Protein AF-A0A8J6ZLX4-F1 (afdb_monomer_lite)

Radius of gyration: 30.29 Å; chains: 1; bounding box: 41×25×104 Å

Sequence (121 aa):
MMNLTQPEEIITYIEQNFNRAQATGLNCLIFLSLREQTSVAYQHSEWGFDDIPEHIVAQCDSLEEDDLIELATEITTGLLDELVTNLREPETAQPVAVQAIEPNLTPSLLSDYSDYSTAID

Foldseek 3Di:
DDPDQALVVLLVCCVVPPDLVLLVVLLVLLVVCVVVVHASVVSCVVVVSVVHDVVSSVSLRNHDNVRSVVSSVSSVVVSVVVVVVVVVPPDPPDPPPPPPPDDPDDDDPDPDDDDDDDDDD

Organism: NCBI:txid1828758

pLDDT: mean 80.47, std 22.3, range [39.72, 98.56]

Structure (mmCIF, N/CA/C/O backbone):
data_AF-A0A8J6ZLX4-F1
#
_entry.id   AF-A0A8J6ZLX4-F1
#
loop_
_atom_site.group_PDB
_atom_site.id
_atom_site.type_symbol
_atom_site.label_atom_id
_atom_site.label_alt_id
_atom_site.label_comp_id
_atom_site.label_asym_id
_atom_site.label_entity_id
_atom_site.label_seq_id
_atom_site.pdbx_PDB_ins_code
_atom_site.Cartn_x
_atom_site.Cartn_y
_atom_site.Cartn_z
_atom_site.occupancy
_atom_site.B_iso_or_equiv
_atom_site.auth_seq_id
_atom_site.auth_comp_id
_atom_site.auth_asym_id
_atom_site.auth_atom_id
_atom_site.pdbx_PDB_model_num
ATOM 1 N N . MET A 1 1 ? 9.755 -12.682 12.377 1.00 39.94 1 MET A N 1
ATOM 2 C CA . MET A 1 1 ? 8.554 -11.873 12.103 1.00 39.94 1 MET A CA 1
ATOM 3 C C . MET A 1 1 ? 8.970 -10.444 12.393 1.00 39.94 1 MET A C 1
ATOM 5 O O . MET A 1 1 ? 9.255 -10.160 13.549 1.00 39.94 1 MET A O 1
ATOM 9 N N . MET A 1 2 ? 9.224 -9.631 11.367 1.00 42.19 2 MET A N 1
ATOM 10 C CA . MET A 1 2 ? 9.555 -8.220 11.591 1.00 42.19 2 MET A CA 1
ATOM 11 C C . MET A 1 2 ? 8.262 -7.500 11.958 1.00 42.19 2 MET A C 1
ATOM 13 O O . MET A 1 2 ? 7.270 -7.623 11.245 1.00 42.19 2 MET A O 1
ATOM 17 N N . ASN A 1 3 ? 8.272 -6.845 13.113 1.00 47.88 3 ASN A N 1
ATOM 18 C CA . ASN A 1 3 ? 7.173 -6.022 13.583 1.00 47.88 3 ASN A CA 1
ATOM 19 C C . ASN A 1 3 ? 7.439 -4.627 13.022 1.00 47.88 3 ASN A C 1
ATOM 21 O O . ASN A 1 3 ? 8.195 -3.879 13.634 1.00 47.88 3 ASN A O 1
ATOM 25 N N . LEU A 1 4 ? 6.949 -4.373 11.808 1.00 52.88 4 LEU A N 1
ATOM 26 C CA . LEU A 1 4 ? 7.179 -3.102 11.137 1.00 52.88 4 LEU A CA 1
ATOM 27 C C . LEU A 1 4 ? 6.061 -2.143 11.551 1.00 52.88 4 LEU A C 1
ATOM 29 O O . LEU A 1 4 ? 4.910 -2.368 11.183 1.00 52.88 4 LEU A O 1
ATOM 33 N N . THR A 1 5 ? 6.376 -1.161 12.392 1.00 61.66 5 THR A N 1
ATOM 34 C CA . THR A 1 5 ? 5.401 -0.203 12.959 1.00 61.66 5 THR A CA 1
ATOM 35 C C . THR A 1 5 ? 5.653 1.225 12.488 1.00 61.66 5 THR A C 1
ATOM 37 O O . THR A 1 5 ? 5.099 2.150 13.072 1.00 61.66 5 THR A O 1
ATOM 40 N N . GLN A 1 6 ? 6.517 1.427 11.489 1.00 76.31 6 GLN A N 1
ATOM 41 C CA . GLN A 1 6 ? 6.823 2.756 10.960 1.00 76.31 6 GLN A CA 1
ATOM 42 C C . GLN A 1 6 ? 6.612 2.823 9.439 1.00 76.31 6 GLN A C 1
ATOM 44 O O . GLN A 1 6 ? 6.970 1.867 8.741 1.00 76.31 6 GLN A O 1
ATOM 49 N N . PRO A 1 7 ? 6.068 3.937 8.906 1.00 81.06 7 PRO A N 1
ATOM 50 C CA . PRO A 1 7 ? 5.845 4.124 7.467 1.00 81.06 7 PRO A CA 1
ATOM 51 C C . PRO A 1 7 ? 7.084 3.837 6.609 1.00 81.06 7 PRO A C 1
ATOM 53 O O . PRO A 1 7 ? 6.988 3.206 5.559 1.00 81.06 7 PRO A O 1
ATOM 56 N N . GLU A 1 8 ? 8.263 4.220 7.098 1.00 86.44 8 GLU A N 1
ATOM 57 C CA . GLU A 1 8 ? 9.570 4.056 6.444 1.00 86.44 8 GLU A CA 1
ATOM 58 C C . GLU A 1 8 ? 9.885 2.595 6.079 1.00 86.44 8 GLU A C 1
ATOM 60 O O . GLU A 1 8 ? 10.457 2.291 5.026 1.00 86.44 8 GLU A O 1
ATOM 65 N N . GLU A 1 9 ? 9.490 1.662 6.943 1.00 86.88 9 GLU A N 1
ATOM 66 C CA . GLU A 1 9 ? 9.718 0.236 6.738 1.00 86.88 9 GLU A CA 1
ATOM 67 C C . GLU A 1 9 ? 8.787 -0.333 5.662 1.00 86.88 9 GLU A C 1
ATOM 69 O O . GLU A 1 9 ? 9.203 -1.170 4.855 1.00 86.88 9 GLU A O 1
ATOM 74 N N . ILE A 1 10 ? 7.543 0.155 5.619 1.00 91.38 10 ILE A N 1
ATOM 75 C CA . ILE A 1 10 ? 6.570 -0.194 4.580 1.00 91.38 10 ILE A CA 1
ATOM 76 C C . ILE A 1 10 ? 7.037 0.366 3.231 1.00 91.38 10 ILE A C 1
ATOM 78 O O . ILE A 1 10 ? 7.034 -0.364 2.241 1.00 91.38 10 ILE A O 1
ATOM 82 N N . ILE A 1 11 ? 7.521 1.612 3.194 1.00 94.12 11 ILE A N 1
ATOM 83 C CA . ILE A 1 11 ? 8.104 2.221 1.989 1.00 94.12 11 ILE A CA 1
ATOM 84 C C . ILE A 1 11 ? 9.282 1.401 1.471 1.00 94.12 11 ILE A C 1
ATOM 86 O O . ILE A 1 11 ? 9.280 1.003 0.307 1.00 94.12 11 ILE A O 1
ATOM 90 N N . THR A 1 12 ? 10.234 1.057 2.341 1.00 93.06 12 THR A N 1
ATOM 91 C CA . THR A 1 12 ? 11.395 0.239 1.958 1.00 93.06 12 THR A CA 1
ATOM 92 C C . THR A 1 12 ? 10.961 -1.091 1.335 1.00 93.06 12 THR A C 1
ATOM 94 O O . THR A 1 12 ? 11.549 -1.556 0.355 1.00 93.06 12 THR A O 1
ATOM 97 N N . TYR A 1 13 ? 9.920 -1.721 1.887 1.00 93.88 13 TYR A N 1
ATOM 98 C CA . TYR A 1 13 ? 9.375 -2.948 1.321 1.00 93.88 13 TYR A CA 1
ATOM 99 C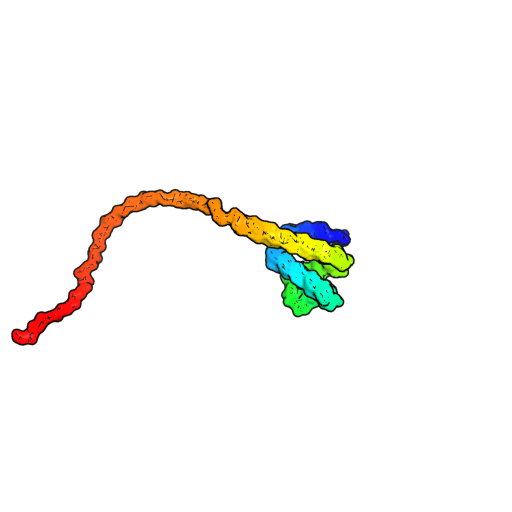 C . TYR A 1 13 ? 8.751 -2.715 -0.061 1.00 93.88 13 TYR A C 1
ATOM 101 O O . TYR A 1 13 ? 9.028 -3.489 -0.983 1.00 93.88 13 TYR A O 1
ATOM 109 N N . ILE A 1 14 ? 7.929 -1.672 -0.213 1.00 94.25 14 ILE A N 1
ATOM 110 C CA . ILE A 1 14 ? 7.275 -1.315 -1.479 1.00 94.25 14 ILE A CA 1
ATOM 111 C C . ILE A 1 14 ? 8.333 -1.087 -2.563 1.00 94.25 14 ILE A C 1
ATOM 113 O O . ILE A 1 14 ? 8.262 -1.723 -3.611 1.00 94.25 14 ILE A O 1
ATOM 117 N N . GLU A 1 15 ? 9.356 -0.275 -2.298 1.00 93.00 15 GLU A N 1
ATOM 118 C CA . GLU A 1 15 ? 10.425 0.028 -3.261 1.00 93.00 15 GLU A CA 1
ATOM 119 C C . GLU A 1 15 ? 11.167 -1.222 -3.758 1.00 93.00 15 GLU A C 1
ATOM 121 O O . GLU A 1 15 ? 11.591 -1.289 -4.911 1.00 93.00 15 GLU A O 1
ATOM 126 N N . GLN A 1 16 ? 11.333 -2.225 -2.894 1.00 94.31 16 GLN A N 1
ATOM 127 C CA . GLN A 1 16 ? 12.081 -3.440 -3.218 1.00 94.31 16 GLN A CA 1
ATOM 128 C C . GLN A 1 16 ? 11.235 -4.522 -3.894 1.00 94.31 16 GLN A C 1
ATOM 130 O O . GLN A 1 16 ? 11.790 -5.371 -4.596 1.00 94.31 16 GLN A O 1
ATOM 135 N N . ASN A 1 17 ? 9.922 -4.544 -3.649 1.00 96.38 17 ASN A N 1
ATOM 136 C CA . ASN A 1 17 ? 9.082 -5.700 -3.975 1.00 96.38 17 ASN A CA 1
ATOM 137 C C . ASN A 1 17 ? 7.897 -5.373 -4.884 1.00 96.38 17 ASN A C 1
ATOM 139 O O . ASN A 1 17 ? 7.355 -6.292 -5.499 1.00 96.38 17 ASN A O 1
ATOM 143 N N . PHE A 1 18 ? 7.467 -4.114 -4.966 1.00 97.44 18 PHE A N 1
ATOM 144 C CA . PHE A 1 18 ? 6.309 -3.735 -5.767 1.00 97.44 18 PHE A CA 1
ATOM 145 C C . PHE A 1 18 ? 6.733 -3.222 -7.137 1.00 97.44 18 PHE A C 1
ATOM 147 O O . PHE A 1 18 ? 7.677 -2.451 -7.290 1.00 97.44 18 PHE A O 1
ATOM 154 N N . ASN A 1 19 ? 5.970 -3.615 -8.152 1.00 96.19 19 ASN A N 1
ATOM 155 C CA . ASN A 1 19 ? 5.976 -2.910 -9.423 1.00 96.19 19 ASN A CA 1
ATOM 156 C C . ASN A 1 19 ? 5.094 -1.645 -9.350 1.00 96.19 19 ASN A C 1
ATOM 158 O O . ASN A 1 19 ? 4.313 -1.448 -8.415 1.00 96.19 19 ASN A O 1
ATOM 162 N N . ARG A 1 20 ? 5.171 -0.805 -10.389 1.00 96.00 20 ARG A N 1
ATOM 163 C CA . ARG A 1 20 ? 4.401 0.445 -10.486 1.00 96.00 20 ARG A CA 1
ATOM 164 C C . ARG A 1 20 ? 2.890 0.253 -10.297 1.00 96.00 20 ARG A C 1
ATOM 166 O O . ARG A 1 20 ? 2.244 1.090 -9.666 1.00 96.00 20 ARG A O 1
ATOM 173 N N . ALA A 1 21 ? 2.316 -0.817 -10.849 1.00 96.81 21 ALA A N 1
ATOM 174 C CA . ALA A 1 21 ? 0.881 -1.082 -10.753 1.00 96.81 21 ALA A CA 1
ATOM 175 C C . ALA A 1 21 ? 0.471 -1.435 -9.316 1.00 96.81 21 ALA A C 1
ATOM 177 O O . ALA A 1 21 ? -0.497 -0.867 -8.820 1.00 96.81 21 ALA A O 1
ATOM 178 N N . GLN A 1 22 ? 1.252 -2.271 -8.627 1.00 98.12 22 GLN A N 1
ATOM 179 C CA . GLN A 1 22 ? 1.020 -2.627 -7.223 1.00 98.12 22 GLN A CA 1
ATOM 180 C C . GLN A 1 22 ? 1.149 -1.409 -6.299 1.00 98.12 22 GLN A C 1
ATOM 182 O O . GLN A 1 22 ? 0.287 -1.188 -5.452 1.00 98.12 22 GLN A O 1
ATOM 187 N N . ALA A 1 23 ? 2.177 -0.573 -6.493 1.00 98.12 23 ALA A N 1
ATOM 188 C CA . ALA A 1 23 ? 2.348 0.663 -5.722 1.00 98.12 23 ALA A CA 1
ATOM 189 C C . ALA A 1 23 ? 1.186 1.645 -5.950 1.00 98.12 23 ALA A C 1
ATOM 191 O O . ALA A 1 23 ? 0.657 2.223 -5.003 1.00 98.12 23 ALA A O 1
ATOM 192 N N . THR A 1 24 ? 0.731 1.779 -7.200 1.00 98.06 24 THR A N 1
ATOM 193 C CA . THR A 1 24 ? -0.457 2.583 -7.532 1.00 98.06 24 THR A CA 1
ATOM 194 C C . THR A 1 24 ? -1.712 2.014 -6.869 1.00 98.06 24 THR A C 1
ATOM 196 O O . THR A 1 24 ? -2.481 2.765 -6.274 1.00 98.06 24 THR A O 1
ATOM 199 N N . GLY A 1 25 ? -1.907 0.695 -6.941 1.00 98.31 25 GLY A N 1
ATOM 200 C CA . GLY A 1 25 ? -3.047 0.005 -6.346 1.00 98.31 25 GLY A CA 1
ATOM 201 C C . GLY A 1 25 ? -3.115 0.194 -4.834 1.00 98.31 25 GLY A C 1
ATOM 202 O O . GLY A 1 25 ? -4.154 0.607 -4.324 1.00 98.31 25 GLY A O 1
ATOM 203 N N . LEU A 1 26 ? -1.998 -0.002 -4.127 1.00 98.38 26 LEU A N 1
ATOM 204 C CA . LEU A 1 26 ? -1.930 0.215 -2.681 1.00 98.38 26 LEU A CA 1
ATOM 205 C C . LEU A 1 26 ? -2.288 1.659 -2.314 1.00 98.38 26 LEU A C 1
ATOM 207 O O . LEU A 1 26 ? -3.074 1.887 -1.399 1.00 98.38 26 LEU A O 1
ATOM 211 N N . ASN A 1 27 ? -1.778 2.629 -3.071 1.00 98.00 27 ASN A N 1
ATOM 212 C CA . ASN A 1 27 ? -2.079 4.039 -2.853 1.00 98.00 27 ASN A CA 1
ATOM 213 C C . ASN A 1 27 ? -3.576 4.351 -3.057 1.00 98.00 27 ASN A C 1
ATOM 215 O O . ASN A 1 27 ? -4.187 5.079 -2.275 1.00 98.00 27 ASN A O 1
ATOM 219 N N . CYS A 1 28 ? -4.212 3.741 -4.064 1.00 98.31 28 CYS A N 1
ATOM 220 C CA . CYS A 1 28 ? -5.660 3.834 -4.251 1.00 98.31 28 CYS A CA 1
ATOM 221 C C . CYS A 1 28 ? -6.437 3.249 -3.065 1.00 98.31 28 CYS A C 1
ATOM 223 O O . CYS A 1 28 ? -7.395 3.876 -2.612 1.00 98.31 28 CYS A O 1
ATOM 225 N N . LEU A 1 29 ? -6.030 2.084 -2.556 1.00 98.56 29 LEU A N 1
ATOM 226 C CA . LEU A 1 29 ? -6.673 1.451 -1.403 1.00 98.56 29 LEU A CA 1
ATOM 227 C C . LEU A 1 29 ? -6.602 2.337 -0.154 1.00 98.56 29 LEU A C 1
ATOM 229 O O . LEU A 1 29 ? -7.616 2.494 0.524 1.00 98.56 29 LEU A O 1
ATOM 233 N N . ILE A 1 30 ? -5.446 2.959 0.101 1.00 98.44 30 ILE A N 1
ATOM 234 C CA . ILE A 1 30 ? -5.254 3.891 1.219 1.00 98.44 30 ILE A CA 1
ATOM 235 C C . ILE A 1 30 ? -6.187 5.105 1.091 1.00 98.44 30 ILE A C 1
ATOM 237 O O . ILE A 1 30 ? -6.905 5.454 2.026 1.00 98.44 30 ILE A O 1
ATOM 241 N N . PHE A 1 31 ? -6.245 5.752 -0.075 1.00 98.38 31 PHE A N 1
ATOM 242 C CA . PHE A 1 31 ? -7.127 6.912 -0.235 1.00 98.38 31 PHE A CA 1
ATOM 243 C C . PHE A 1 31 ? -8.614 6.553 -0.173 1.00 98.38 31 PHE A C 1
ATOM 245 O O . PHE A 1 31 ? -9.415 7.347 0.329 1.00 98.38 31 PHE A O 1
ATOM 252 N N . LEU A 1 32 ? -9.002 5.376 -0.668 1.00 98.38 32 LEU A N 1
ATOM 253 C CA . LEU A 1 32 ? -10.372 4.886 -0.535 1.00 98.38 32 LEU A CA 1
ATOM 254 C C . LEU A 1 32 ? -10.724 4.623 0.930 1.00 98.38 32 LEU A C 1
ATOM 256 O O . LEU A 1 32 ? -11.788 5.060 1.369 1.00 98.38 32 LEU A O 1
ATOM 260 N N . SER A 1 33 ? -9.830 3.988 1.693 1.00 98.56 33 SER A N 1
ATOM 261 C CA . SER A 1 33 ? -10.068 3.690 3.106 1.00 98.56 33 SER A CA 1
ATOM 262 C C . SER A 1 33 ? -10.221 4.970 3.931 1.00 98.56 33 SER A C 1
ATOM 264 O O . SER A 1 33 ? -11.191 5.099 4.679 1.00 98.56 33 SER A O 1
ATOM 266 N N . LEU A 1 34 ? -9.352 5.962 3.704 1.00 98.00 34 LEU A N 1
ATOM 267 C CA . LEU A 1 34 ? -9.431 7.287 4.328 1.00 98.00 34 LEU A CA 1
ATOM 268 C C . LEU A 1 34 ? -10.729 8.022 3.958 1.00 98.00 34 LEU A C 1
ATOM 270 O O . LEU A 1 34 ? -11.433 8.537 4.828 1.00 98.00 34 LEU A O 1
ATOM 274 N N . ARG A 1 35 ? -11.088 8.053 2.666 1.00 98.12 35 ARG A N 1
ATOM 275 C CA . ARG A 1 35 ? -12.302 8.735 2.183 1.00 98.12 35 ARG A CA 1
ATOM 276 C C . ARG A 1 35 ? -13.578 8.110 2.745 1.00 98.12 35 ARG A C 1
ATOM 278 O O . ARG A 1 35 ? -14.528 8.835 3.044 1.00 98.12 35 ARG A O 1
ATOM 285 N N . GLU A 1 36 ? -13.634 6.785 2.805 1.00 98.12 36 GLU A N 1
ATOM 286 C CA . GLU A 1 36 ? -14.839 6.036 3.176 1.00 98.12 36 GLU A CA 1
ATOM 287 C C . GLU A 1 36 ? -14.893 5.677 4.664 1.00 98.12 36 GLU A C 1
ATOM 289 O O . GLU A 1 36 ? -15.904 5.145 5.119 1.00 98.12 36 GLU A O 1
ATOM 294 N N . GLN A 1 37 ? -13.852 6.024 5.430 1.00 97.62 37 GLN A N 1
ATOM 295 C CA . GLN A 1 37 ? -13.706 5.688 6.850 1.00 97.62 37 GLN A CA 1
ATOM 296 C C . GLN A 1 37 ? -13.803 4.175 7.093 1.00 97.62 37 GLN A C 1
ATOM 298 O O . GLN A 1 37 ? -14.480 3.701 8.009 1.00 97.62 37 GLN A O 1
ATOM 303 N N . THR A 1 38 ? -13.123 3.409 6.242 1.00 98.06 38 THR A N 1
ATOM 304 C CA . THR A 1 38 ? -12.999 1.950 6.335 1.00 98.06 38 THR A CA 1
ATOM 305 C C . THR A 1 38 ? -11.537 1.556 6.541 1.00 98.06 38 THR A C 1
ATOM 307 O O . THR A 1 38 ? -10.654 2.407 6.539 1.00 98.06 38 THR A O 1
ATOM 310 N N . SER A 1 39 ? -11.254 0.259 6.672 1.00 98.38 39 SER A N 1
ATOM 311 C CA . SER A 1 39 ? -9.877 -0.245 6.650 1.00 98.38 39 SER A CA 1
ATOM 312 C C . SER A 1 39 ? -9.354 -0.423 5.219 1.00 98.38 39 SER A C 1
ATOM 314 O O . SER A 1 39 ? -10.136 -0.563 4.271 1.00 98.38 39 SER A O 1
ATOM 316 N N . VAL A 1 40 ? -8.032 -0.450 5.061 1.00 98.38 40 VAL A N 1
ATOM 317 C CA . VAL A 1 40 ? -7.348 -0.837 3.821 1.00 98.38 40 VAL A CA 1
ATOM 318 C C . VAL A 1 40 ? -7.663 -2.299 3.502 1.00 98.38 40 VAL A C 1
ATOM 320 O O . VAL A 1 40 ? -7.949 -2.609 2.348 1.00 98.38 40 VAL A O 1
ATOM 323 N N . ALA A 1 41 ? -7.727 -3.187 4.506 1.00 98.50 41 ALA A N 1
ATOM 324 C CA . ALA A 1 41 ? -8.144 -4.578 4.305 1.00 98.50 41 ALA A CA 1
ATOM 325 C C . ALA A 1 41 ? -9.562 -4.713 3.740 1.00 98.50 41 ALA A C 1
ATOM 327 O O . ALA A 1 41 ? -9.807 -5.574 2.891 1.00 98.50 41 ALA A O 1
ATOM 328 N N . TYR A 1 42 ? -10.493 -3.857 4.175 1.00 98.50 42 TYR A N 1
ATOM 329 C CA . TYR A 1 42 ? -11.845 -3.841 3.627 1.00 98.50 42 TYR A CA 1
ATOM 330 C C . TYR A 1 42 ? -11.820 -3.484 2.138 1.00 98.50 42 TYR A C 1
ATOM 332 O O . TYR A 1 42 ? -12.356 -4.231 1.324 1.00 98.50 42 TYR A O 1
ATOM 340 N N . GLN A 1 43 ? -11.129 -2.402 1.769 1.00 98.56 43 GLN A N 1
ATOM 341 C CA . GLN A 1 43 ? -11.021 -1.976 0.371 1.00 98.56 43 GLN A CA 1
ATOM 342 C C . GLN A 1 43 ? -10.283 -3.019 -0.485 1.00 98.56 43 GLN A C 1
ATOM 344 O O . GLN A 1 43 ? -10.703 -3.317 -1.600 1.00 98.56 43 GLN A O 1
ATOM 349 N N . HIS A 1 44 ? -9.223 -3.633 0.043 1.00 98.56 44 HIS A N 1
ATOM 350 C CA . HIS A 1 44 ? -8.483 -4.697 -0.635 1.00 98.56 44 HIS A CA 1
ATOM 351 C C . HIS A 1 44 ? -9.403 -5.865 -1.020 1.00 98.56 44 HIS A C 1
ATOM 353 O O . HIS A 1 44 ? -9.402 -6.302 -2.172 1.00 98.56 44 HIS A O 1
ATOM 359 N N . SER A 1 45 ? -10.226 -6.328 -0.071 1.00 97.81 45 SER A N 1
ATOM 360 C CA . SER A 1 45 ? -11.198 -7.401 -0.300 1.00 97.81 45 SER A CA 1
ATOM 361 C C . SER A 1 45 ? -12.346 -6.985 -1.219 1.00 97.81 45 SER A C 1
ATOM 363 O O . SER A 1 45 ? -12.823 -7.818 -1.985 1.00 97.81 45 SER A O 1
ATOM 365 N N . GLU A 1 46 ? -12.831 -5.747 -1.113 1.00 97.94 46 GLU A N 1
ATOM 366 C CA . GLU A 1 46 ? -13.967 -5.251 -1.901 1.00 97.94 46 GLU A CA 1
ATOM 367 C C . GLU A 1 46 ? -13.603 -5.134 -3.389 1.00 97.94 46 GLU A C 1
ATOM 369 O O . GLU A 1 46 ? -14.394 -5.493 -4.262 1.00 97.94 46 GLU A O 1
ATOM 374 N N . TRP A 1 47 ? -12.387 -4.667 -3.682 1.00 96.75 47 TRP A N 1
ATOM 375 C CA . TRP A 1 47 ? -11.944 -4.379 -5.046 1.00 96.75 47 TRP A CA 1
ATOM 376 C C . TRP A 1 47 ? -11.082 -5.479 -5.683 1.00 96.75 47 TRP A C 1
ATOM 378 O O . TRP A 1 47 ? -10.812 -5.407 -6.882 1.00 96.75 47 TRP A O 1
ATOM 388 N N . GLY A 1 48 ? -10.678 -6.501 -4.920 1.00 95.19 48 GLY A N 1
ATOM 389 C CA . GLY A 1 48 ? -9.966 -7.675 -5.437 1.00 95.19 48 GLY A CA 1
ATOM 390 C C . GLY A 1 48 ? -8.524 -7.394 -5.866 1.00 95.19 48 GLY A C 1
ATOM 391 O O . GLY A 1 48 ? -8.090 -7.866 -6.916 1.00 95.19 48 GLY A O 1
ATOM 392 N N . PHE A 1 49 ? -7.780 -6.614 -5.077 1.00 96.31 49 PHE A N 1
ATOM 393 C CA . PHE A 1 49 ? -6.358 -6.320 -5.317 1.00 96.31 49 PHE A CA 1
ATOM 394 C C . PHE A 1 49 ? -5.439 -7.478 -4.877 1.00 96.31 49 PHE A C 1
ATOM 396 O O . PHE A 1 49 ? -4.471 -7.275 -4.153 1.00 96.31 49 PHE A O 1
ATOM 403 N N . ASP A 1 50 ? -5.733 -8.704 -5.323 1.00 96.00 50 ASP A N 1
ATOM 404 C CA . ASP A 1 50 ? -5.074 -9.944 -4.871 1.00 96.00 50 ASP A CA 1
ATOM 405 C C . ASP A 1 50 ? -3.555 -9.998 -5.155 1.00 96.00 50 ASP A C 1
ATOM 407 O O . ASP A 1 50 ? -2.840 -10.858 -4.634 1.00 96.00 50 ASP A O 1
ATOM 411 N N . ASP A 1 51 ? -3.045 -9.107 -6.009 1.00 96.81 51 ASP A N 1
ATOM 412 C CA . ASP A 1 51 ? -1.623 -8.947 -6.308 1.00 96.81 51 ASP A CA 1
ATOM 413 C C . ASP A 1 51 ? -0.859 -8.133 -5.248 1.00 96.81 51 ASP A C 1
ATOM 415 O O . ASP A 1 51 ? 0.376 -8.082 -5.291 1.00 96.81 51 ASP A O 1
ATOM 419 N N . ILE A 1 52 ? -1.560 -7.531 -4.284 1.00 97.88 52 ILE A N 1
ATOM 420 C CA . ILE A 1 52 ? -0.989 -6.822 -3.140 1.00 97.88 52 ILE A CA 1
ATOM 421 C C . ILE A 1 52 ? -0.936 -7.782 -1.939 1.00 97.88 52 ILE A C 1
ATOM 423 O O . ILE A 1 52 ? -1.957 -8.314 -1.511 1.00 97.88 52 ILE A O 1
ATOM 427 N N . PRO A 1 53 ? 0.241 -8.028 -1.339 1.00 96.50 53 PRO A N 1
ATOM 428 C CA . PRO A 1 53 ? 0.346 -8.942 -0.210 1.00 96.50 53 PRO A CA 1
ATOM 429 C C . PRO A 1 53 ? -0.452 -8.487 1.022 1.00 96.50 53 PRO A C 1
ATOM 431 O O . PRO A 1 53 ? -0.241 -7.390 1.541 1.00 96.50 53 PRO A O 1
ATOM 434 N N . GLU A 1 54 ? -1.264 -9.391 1.580 1.00 95.81 54 GLU A N 1
ATOM 435 C CA . GLU A 1 54 ? -2.108 -9.129 2.762 1.00 95.81 54 GLU A CA 1
ATOM 436 C C . GLU A 1 54 ? -1.333 -8.599 3.978 1.00 95.81 54 GLU A C 1
ATOM 438 O O . GLU A 1 54 ? -1.869 -7.837 4.777 1.00 95.81 54 GLU A O 1
ATOM 443 N N . HIS A 1 55 ? -0.062 -8.982 4.142 1.00 94.44 55 HIS A N 1
ATOM 444 C CA . HIS A 1 55 ? 0.743 -8.499 5.265 1.00 94.44 55 HIS A CA 1
ATOM 445 C C . HIS A 1 55 ? 1.050 -6.997 5.171 1.00 94.44 55 HIS A C 1
ATOM 447 O O . HIS A 1 55 ? 1.111 -6.346 6.208 1.00 94.44 55 HIS A O 1
ATOM 453 N N . ILE A 1 56 ? 1.194 -6.445 3.960 1.00 96.25 56 ILE A N 1
ATOM 454 C CA . ILE A 1 56 ? 1.369 -4.999 3.748 1.00 96.25 56 ILE A CA 1
ATOM 455 C C . ILE A 1 56 ? 0.064 -4.267 4.026 1.00 96.25 56 ILE A C 1
ATOM 457 O O . ILE A 1 56 ? 0.058 -3.238 4.695 1.00 96.25 56 ILE A O 1
ATOM 461 N N . VAL A 1 57 ? -1.055 -4.840 3.588 1.00 97.38 57 VAL A N 1
ATOM 462 C CA . VAL A 1 57 ? -2.396 -4.319 3.874 1.00 97.38 57 VAL A CA 1
ATOM 463 C C . VAL A 1 57 ? -2.648 -4.256 5.384 1.00 97.38 57 VAL A C 1
ATOM 465 O O . VAL A 1 57 ? -3.037 -3.214 5.905 1.00 97.38 57 VAL A O 1
ATOM 468 N N . ALA A 1 58 ? -2.345 -5.337 6.106 1.00 95.88 58 ALA A N 1
ATOM 469 C CA . ALA A 1 58 ? -2.484 -5.394 7.559 1.00 95.88 58 ALA A CA 1
ATOM 470 C C . ALA A 1 58 ? -1.563 -4.400 8.288 1.00 95.88 58 ALA A C 1
ATOM 472 O O . ALA A 1 58 ? -1.934 -3.881 9.338 1.00 95.88 58 ALA A O 1
ATOM 473 N N . GLN A 1 59 ? -0.373 -4.130 7.745 1.00 94.88 59 GLN A N 1
ATOM 474 C CA . GLN A 1 59 ? 0.528 -3.110 8.283 1.00 94.88 59 GLN A CA 1
ATOM 475 C C . GLN A 1 59 ? -0.019 -1.699 8.069 1.00 94.88 59 GLN A C 1
ATOM 477 O O . GLN A 1 59 ? 0.018 -0.906 9.006 1.00 94.88 59 GLN A O 1
ATOM 482 N N . CYS A 1 60 ? -0.600 -1.405 6.903 1.00 96.75 60 CYS A N 1
ATOM 483 C CA . CYS A 1 60 ? -1.271 -0.125 6.664 1.00 96.75 60 CYS A CA 1
ATOM 484 C C . CYS A 1 60 ? -2.410 0.102 7.670 1.00 96.75 60 CYS A C 1
ATOM 486 O O . CYS A 1 60 ? -2.515 1.180 8.239 1.00 96.75 60 CYS A O 1
ATOM 488 N N . ASP A 1 61 ? -3.202 -0.934 7.965 1.00 97.00 61 ASP A N 1
ATOM 489 C CA . ASP A 1 61 ? -4.279 -0.871 8.966 1.00 97.00 61 ASP A CA 1
ATOM 490 C C . ASP A 1 61 ? -3.790 -0.716 10.419 1.00 97.00 61 ASP A C 1
ATOM 492 O O . ASP A 1 61 ? -4.595 -0.459 11.315 1.00 97.00 61 ASP A O 1
ATOM 496 N N . SER A 1 62 ? -2.491 -0.893 10.674 1.00 95.31 62 SER A N 1
ATOM 497 C CA . SER A 1 62 ? -1.888 -0.689 11.996 1.00 95.31 62 SER A CA 1
ATOM 498 C C . SER A 1 62 ? -1.340 0.724 12.219 1.00 95.31 62 SER A C 1
ATOM 500 O O . SER A 1 62 ? -0.987 1.050 13.352 1.00 95.31 62 SER A O 1
ATOM 502 N N . LEU A 1 63 ? -1.269 1.537 11.161 1.00 94.75 63 LEU A N 1
ATOM 503 C CA . LEU A 1 63 ? -0.832 2.929 11.223 1.00 94.75 63 LEU A CA 1
ATOM 504 C C . LEU A 1 63 ? -1.951 3.843 11.736 1.00 94.75 63 LEU A C 1
ATOM 506 O O . LEU A 1 63 ? -3.138 3.578 11.527 1.00 94.75 63 LEU A O 1
ATOM 510 N N . GLU A 1 64 ? -1.568 4.944 12.381 1.00 94.50 64 GLU A N 1
ATOM 511 C CA . GLU A 1 64 ? -2.500 6.041 12.645 1.00 94.50 64 GLU A CA 1
ATOM 512 C C . GLU A 1 64 ? -2.831 6.792 11.342 1.00 94.50 64 GLU A C 1
ATOM 514 O O . GLU A 1 64 ? -2.142 6.660 10.332 1.00 94.50 64 GLU A O 1
ATOM 519 N N . GLU A 1 65 ? -3.911 7.579 11.342 1.00 94.94 65 GLU A N 1
ATOM 520 C CA . GLU A 1 65 ? -4.379 8.285 10.139 1.00 94.94 65 GLU A CA 1
ATOM 521 C C . GLU A 1 65 ? -3.299 9.200 9.537 1.00 94.94 65 GLU A C 1
ATOM 523 O O . GLU A 1 65 ? -3.094 9.182 8.323 1.00 94.94 65 GLU A O 1
ATOM 528 N N . ASP A 1 66 ? -2.576 9.945 10.380 1.00 94.94 66 ASP A N 1
ATOM 529 C CA . ASP A 1 66 ? -1.497 10.844 9.951 1.00 94.94 66 ASP A CA 1
ATOM 530 C C . ASP A 1 66 ? -0.348 10.066 9.280 1.00 94.94 66 ASP A C 1
ATOM 532 O O . ASP 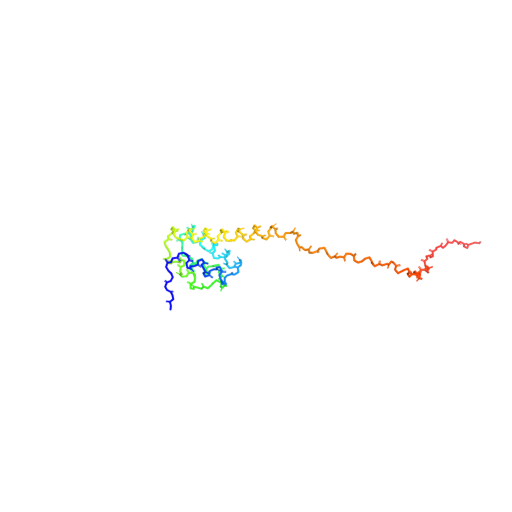A 1 66 ? 0.096 10.433 8.190 1.00 94.94 66 ASP A O 1
ATOM 536 N N . ASP A 1 67 ? 0.063 8.940 9.871 1.00 95.25 67 ASP A N 1
ATOM 537 C CA . ASP A 1 67 ? 1.099 8.048 9.329 1.00 95.25 67 ASP A CA 1
ATOM 538 C C . ASP A 1 67 ? 0.660 7.399 8.004 1.00 95.25 67 ASP A C 1
ATOM 540 O O . ASP A 1 67 ? 1.462 7.182 7.092 1.00 95.25 67 ASP A O 1
ATOM 544 N N . LEU A 1 68 ? -0.632 7.087 7.871 1.00 95.88 68 LEU A N 1
ATOM 545 C CA . LEU A 1 68 ? -1.203 6.504 6.661 1.00 95.88 68 LEU A CA 1
ATOM 546 C C . LEU A 1 68 ? -1.249 7.526 5.507 1.00 95.88 68 LEU A C 1
ATOM 548 O O . LEU A 1 68 ? -1.014 7.172 4.347 1.00 95.88 68 LEU A O 1
ATOM 552 N N . ILE A 1 69 ? -1.502 8.801 5.821 1.00 96.62 69 ILE A N 1
ATOM 553 C CA . ILE A 1 69 ? -1.412 9.918 4.868 1.00 96.62 69 ILE A CA 1
ATOM 554 C C . ILE A 1 69 ? 0.044 10.162 4.450 1.00 96.62 69 ILE A C 1
ATOM 556 O O . ILE A 1 69 ? 0.309 10.389 3.262 1.00 96.62 69 ILE A O 1
ATOM 560 N N . GLU A 1 70 ? 0.986 10.105 5.394 1.00 95.50 70 GLU A N 1
ATOM 561 C CA . GLU A 1 70 ? 2.420 10.198 5.108 1.00 95.50 70 GLU A CA 1
ATOM 562 C C . GLU A 1 70 ? 2.854 9.080 4.150 1.00 95.50 70 GLU A C 1
ATOM 564 O O . GLU A 1 70 ? 3.397 9.365 3.080 1.00 95.50 70 GLU A O 1
ATOM 569 N N . LEU A 1 71 ? 2.487 7.828 4.448 1.00 96.44 71 LEU A N 1
ATOM 570 C CA . LEU A 1 71 ? 2.755 6.673 3.589 1.00 96.44 71 LEU A CA 1
ATOM 571 C C . LEU A 1 71 ? 2.221 6.877 2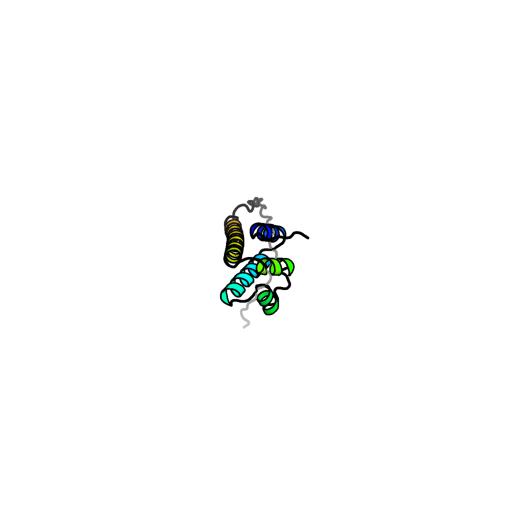.159 1.00 96.44 71 LEU A C 1
ATOM 573 O O . LEU A 1 71 ? 2.947 6.670 1.185 1.00 96.44 71 LEU A O 1
ATOM 577 N N . ALA A 1 72 ? 0.965 7.311 2.011 1.00 97.19 72 ALA A N 1
ATOM 578 C CA . ALA A 1 72 ? 0.368 7.576 0.699 1.00 97.19 72 ALA A CA 1
ATOM 579 C C . ALA A 1 72 ? 1.107 8.685 -0.072 1.00 97.19 72 ALA A C 1
ATOM 581 O O . ALA A 1 72 ? 1.266 8.619 -1.299 1.00 97.19 72 ALA A O 1
ATOM 582 N N . THR A 1 73 ? 1.586 9.707 0.638 1.00 96.31 73 THR A N 1
ATOM 583 C CA . THR A 1 73 ? 2.342 10.821 0.054 1.00 96.31 73 THR A CA 1
ATOM 584 C C . THR A 1 73 ? 3.706 10.362 -0.455 1.00 96.31 73 THR A C 1
ATOM 586 O O . THR A 1 73 ? 4.081 10.698 -1.582 1.00 96.31 73 THR A O 1
ATOM 589 N N . GLU A 1 74 ? 4.414 9.544 0.319 1.00 96.62 74 GLU A N 1
ATOM 590 C CA . GLU A 1 74 ? 5.706 8.971 -0.070 1.00 96.62 74 GLU A CA 1
ATOM 591 C C . GLU A 1 74 ? 5.567 8.044 -1.290 1.00 96.62 74 GLU A C 1
ATOM 593 O O . GLU A 1 74 ? 6.280 8.211 -2.284 1.00 96.62 74 GLU A O 1
ATOM 598 N N . ILE A 1 75 ? 4.557 7.160 -1.311 1.00 97.38 75 ILE A N 1
ATOM 599 C CA . ILE A 1 75 ? 4.262 6.321 -2.490 1.00 97.38 75 ILE A CA 1
ATOM 600 C C . ILE A 1 75 ? 3.982 7.195 -3.724 1.00 97.38 75 ILE A C 1
ATOM 602 O O . ILE A 1 75 ? 4.481 6.926 -4.821 1.00 97.38 75 ILE A O 1
ATOM 606 N N . THR A 1 76 ? 3.188 8.258 -3.564 1.00 96.88 76 THR A N 1
ATOM 607 C CA . THR A 1 76 ? 2.863 9.187 -4.660 1.00 96.88 76 THR A CA 1
ATOM 608 C C . THR A 1 76 ? 4.111 9.888 -5.194 1.00 96.88 76 THR A C 1
ATOM 610 O O . THR A 1 76 ? 4.264 10.023 -6.410 1.00 96.88 76 THR A O 1
ATOM 613 N N . THR A 1 77 ? 5.005 10.311 -4.300 1.00 95.88 77 THR A N 1
ATOM 614 C CA . THR A 1 77 ? 6.269 10.967 -4.653 1.00 95.88 77 THR A CA 1
ATOM 615 C C . THR A 1 77 ? 7.158 10.028 -5.462 1.00 95.88 77 T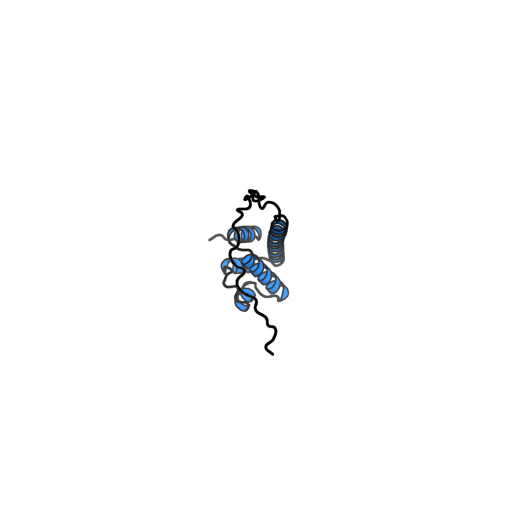HR A C 1
ATOM 617 O O . THR A 1 77 ? 7.579 10.400 -6.558 1.00 95.88 77 THR A O 1
ATOM 620 N N . GLY A 1 78 ? 7.333 8.777 -5.023 1.00 94.88 78 GLY A N 1
ATOM 621 C CA . GLY A 1 78 ? 8.095 7.777 -5.777 1.00 94.88 78 GLY A CA 1
ATOM 622 C C . GLY A 1 78 ? 7.521 7.510 -7.177 1.00 94.88 78 GLY A C 1
ATOM 623 O O . GLY A 1 78 ? 8.253 7.483 -8.170 1.00 94.88 78 GLY A O 1
ATOM 624 N N . LEU A 1 79 ? 6.192 7.401 -7.297 1.00 95.44 79 LEU A N 1
ATOM 625 C CA . LEU A 1 79 ? 5.515 7.218 -8.591 1.00 95.44 79 LEU A CA 1
ATOM 626 C C . LEU A 1 79 ? 5.682 8.421 -9.534 1.00 95.44 79 LEU A C 1
ATOM 628 O O . LEU A 1 79 ? 5.716 8.236 -10.762 1.00 95.44 79 LEU A O 1
ATOM 632 N N . LEU A 1 80 ? 5.742 9.637 -8.979 1.00 95.75 80 LEU A N 1
ATOM 633 C CA . LEU A 1 80 ? 5.981 10.876 -9.717 1.00 95.75 80 LEU A CA 1
ATOM 634 C C . LEU A 1 80 ? 7.439 10.977 -10.177 1.00 95.75 80 LEU A C 1
ATOM 636 O O . LEU A 1 80 ? 7.676 11.323 -11.334 1.00 95.75 80 LEU A O 1
ATOM 640 N N . ASP A 1 81 ? 8.396 10.637 -9.318 1.00 94.00 81 ASP A N 1
ATOM 641 C CA . ASP A 1 81 ? 9.821 10.641 -9.654 1.00 94.00 81 ASP A CA 1
ATOM 642 C C . ASP A 1 81 ? 10.139 9.640 -10.769 1.00 94.00 81 ASP A C 1
ATOM 644 O O . ASP A 1 81 ? 10.847 9.979 -11.725 1.00 94.00 81 ASP A O 1
ATOM 648 N N . GLU A 1 82 ? 9.547 8.443 -10.721 1.00 91.44 82 GLU A N 1
ATOM 649 C CA . GLU A 1 82 ? 9.630 7.462 -11.809 1.00 91.44 82 GLU A CA 1
ATOM 650 C C . GLU A 1 82 ? 9.080 8.048 -13.124 1.00 91.44 82 GLU A C 1
ATOM 652 O O . GLU A 1 82 ? 9.716 7.951 -14.175 1.00 91.44 82 GLU A O 1
ATOM 657 N 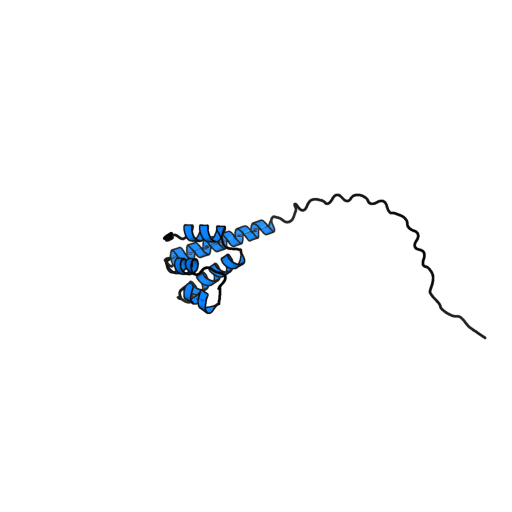N . LEU A 1 83 ? 7.923 8.723 -13.074 1.00 92.50 83 LEU A N 1
ATOM 658 C CA . LEU A 1 83 ? 7.316 9.354 -14.250 1.00 92.50 83 LEU A CA 1
ATOM 659 C C . LEU A 1 83 ? 8.218 10.451 -14.834 1.00 92.50 83 LEU A C 1
ATOM 661 O O . LEU A 1 83 ? 8.436 10.491 -16.045 1.00 92.50 83 LEU A O 1
ATOM 665 N N . VAL A 1 84 ? 8.747 11.338 -13.989 1.00 93.38 84 VAL A N 1
ATOM 666 C CA . VAL A 1 84 ? 9.649 12.422 -14.405 1.00 93.38 84 VAL A CA 1
ATOM 667 C C . VAL A 1 84 ? 10.940 11.860 -14.997 1.00 93.38 84 VAL A C 1
ATOM 669 O O . VAL A 1 84 ? 11.429 12.394 -15.993 1.00 93.38 84 VAL A O 1
ATOM 672 N N . THR A 1 85 ? 11.476 10.783 -14.424 1.00 91.31 85 THR A N 1
ATOM 673 C CA . THR A 1 85 ? 12.685 10.112 -14.917 1.00 91.31 85 THR A CA 1
ATOM 674 C C . THR A 1 85 ? 12.442 9.509 -16.296 1.00 91.31 85 THR A C 1
ATOM 676 O O . THR A 1 85 ? 13.148 9.855 -17.241 1.00 91.31 85 THR A O 1
ATOM 679 N N . ASN A 1 86 ? 11.365 8.736 -16.457 1.00 87.12 86 ASN A N 1
ATOM 680 C CA . ASN A 1 86 ? 10.989 8.132 -17.738 1.00 87.12 86 ASN A CA 1
ATOM 681 C C . ASN A 1 86 ? 10.723 9.183 -18.836 1.00 87.12 86 ASN A C 1
ATOM 683 O O . ASN A 1 86 ? 11.014 8.950 -20.008 1.00 87.12 86 ASN A O 1
ATOM 687 N N . LEU A 1 87 ? 10.205 10.365 -18.476 1.00 86.00 87 LEU A N 1
ATOM 688 C CA . LEU A 1 87 ? 10.003 11.486 -19.406 1.00 86.00 87 LEU A CA 1
ATOM 689 C C . LEU A 1 87 ? 11.297 12.225 -19.783 1.00 86.00 87 LEU A C 1
ATOM 691 O O . LEU A 1 87 ? 11.320 12.909 -20.806 1.00 86.00 87 LEU A O 1
ATOM 695 N N . ARG A 1 88 ? 12.355 12.131 -18.968 1.00 79.50 88 ARG A N 1
ATOM 696 C CA . ARG A 1 88 ? 13.676 12.731 -19.236 1.00 79.50 88 ARG A CA 1
ATOM 697 C C . ARG A 1 88 ? 14.588 11.836 -20.074 1.00 79.50 88 ARG A C 1
ATOM 699 O O . ARG A 1 88 ? 15.567 12.340 -20.616 1.00 79.50 88 ARG A O 1
ATOM 706 N N . GLU A 1 89 ? 14.261 10.556 -20.234 1.00 65.38 89 GLU A N 1
ATOM 707 C CA . GLU A 1 89 ? 15.037 9.602 -21.037 1.00 65.38 89 GLU A CA 1
ATOM 708 C C . GLU A 1 89 ? 14.749 9.516 -22.566 1.00 65.38 89 GLU A C 1
ATOM 710 O O . GLU A 1 89 ? 15.192 8.544 -23.183 1.00 65.38 89 GLU A O 1
ATOM 715 N N . PRO A 1 90 ? 14.114 10.472 -23.284 1.00 59.75 90 PRO A N 1
ATOM 716 C CA . PRO A 1 90 ? 13.975 10.360 -24.733 1.00 59.75 90 PRO A CA 1
ATOM 717 C C . PRO A 1 90 ? 15.120 11.075 -25.474 1.00 59.75 90 PRO A C 1
ATOM 719 O O . PRO A 1 90 ? 14.845 12.073 -26.120 1.00 59.75 90 PRO A O 1
ATOM 722 N N . GLU A 1 91 ? 16.385 10.613 -25.406 1.00 53.44 91 GLU A N 1
ATOM 723 C CA . GLU A 1 91 ? 17.439 11.058 -26.369 1.00 53.44 91 GLU A CA 1
ATOM 724 C C . GLU A 1 91 ? 18.813 10.334 -26.354 1.00 53.44 91 GLU A C 1
ATOM 726 O O . GLU A 1 91 ? 19.734 10.770 -27.040 1.00 53.44 91 GLU A O 1
ATOM 731 N N . THR A 1 92 ? 19.009 9.211 -25.650 1.00 53.38 92 THR A N 1
ATOM 732 C CA . THR A 1 92 ? 20.274 8.429 -25.739 1.00 53.38 92 THR A CA 1
ATOM 733 C C . THR A 1 92 ? 20.134 7.105 -26.493 1.00 53.38 92 THR A C 1
ATOM 735 O O . THR A 1 92 ? 21.017 6.246 -26.428 1.00 53.38 92 THR A O 1
ATOM 738 N N . ALA A 1 93 ? 19.072 6.952 -27.292 1.00 49.78 93 ALA A N 1
ATOM 739 C CA . ALA A 1 93 ? 19.064 5.964 -28.363 1.00 49.78 93 ALA A CA 1
ATOM 740 C C . ALA A 1 93 ? 20.154 6.357 -29.374 1.00 49.78 93 ALA A C 1
ATOM 742 O O . ALA A 1 93 ? 20.025 7.328 -30.117 1.00 49.78 93 ALA A O 1
ATOM 743 N N . GLN A 1 94 ? 21.264 5.623 -29.313 1.00 51.28 94 GLN A N 1
ATOM 744 C CA . GLN A 1 94 ? 22.451 5.743 -30.154 1.00 51.28 94 GLN A CA 1
ATOM 745 C C . GLN A 1 94 ? 22.090 6.115 -31.603 1.00 51.28 94 GLN A C 1
ATOM 747 O O . GLN A 1 94 ? 21.183 5.495 -32.167 1.00 51.28 94 GLN A O 1
ATOM 752 N N . PRO A 1 95 ? 22.811 7.045 -32.260 1.00 46.00 95 PRO A N 1
ATOM 753 C CA . PRO A 1 95 ? 22.694 7.170 -33.699 1.00 46.00 95 PRO A CA 1
ATOM 754 C C . PRO A 1 95 ? 23.172 5.843 -34.288 1.00 46.00 95 PRO A C 1
ATOM 756 O O . PRO A 1 95 ? 24.368 5.547 -34.291 1.00 46.00 95 PRO A O 1
ATOM 759 N N . VAL A 1 96 ? 22.236 5.014 -34.754 1.00 46.78 96 VAL A N 1
ATOM 760 C CA . VAL A 1 96 ? 22.560 3.902 -35.643 1.00 46.78 96 VAL A CA 1
ATOM 761 C C . VAL A 1 96 ? 23.279 4.548 -36.814 1.00 46.78 96 VAL A C 1
ATOM 763 O O . VAL A 1 96 ? 22.682 5.307 -37.577 1.00 46.78 96 VAL A O 1
ATOM 766 N N . ALA A 1 97 ? 24.592 4.331 -36.883 1.00 48.06 97 ALA A N 1
ATOM 767 C CA . ALA A 1 97 ? 25.420 4.826 -37.960 1.00 48.06 97 ALA A CA 1
ATOM 768 C C . ALA A 1 97 ? 24.765 4.395 -39.273 1.00 48.06 97 ALA A C 1
ATOM 770 O O . ALA A 1 97 ? 24.672 3.201 -39.565 1.00 48.06 97 ALA A O 1
ATOM 771 N N . VAL A 1 98 ? 24.280 5.371 -40.040 1.00 47.69 98 VAL A N 1
ATOM 772 C CA . VAL A 1 98 ? 23.847 5.163 -41.417 1.00 47.69 98 VAL A CA 1
ATOM 773 C C . VAL A 1 98 ? 25.096 4.739 -42.179 1.00 47.69 98 VAL A C 1
ATOM 775 O O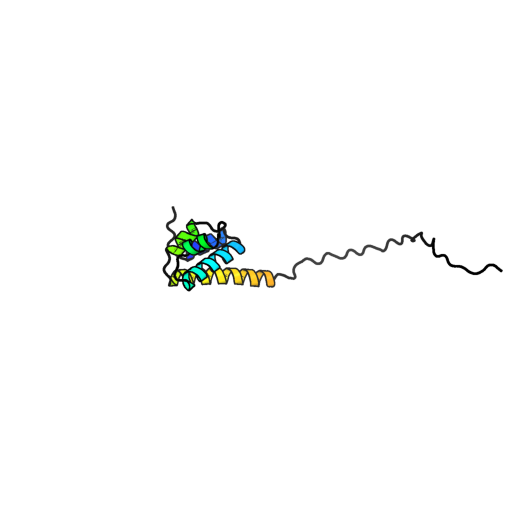 . VAL A 1 98 ? 25.873 5.571 -42.643 1.00 47.69 98 VAL A O 1
ATOM 778 N N . GLN A 1 99 ? 25.348 3.433 -42.252 1.00 46.47 99 GLN A N 1
ATOM 779 C CA . GLN A 1 99 ? 26.272 2.903 -43.237 1.00 46.47 99 GLN A CA 1
ATOM 780 C C . GLN A 1 99 ? 25.614 3.149 -44.589 1.00 46.47 99 GLN A C 1
ATOM 782 O O . GLN A 1 99 ? 24.530 2.636 -44.865 1.00 46.47 99 GLN A O 1
ATOM 787 N N . ALA A 1 100 ? 26.242 4.002 -45.394 1.00 43.66 100 ALA A N 1
ATOM 788 C CA . ALA A 1 100 ? 25.865 4.227 -46.775 1.00 43.66 100 ALA A CA 1
ATOM 789 C C . ALA A 1 100 ? 25.914 2.882 -47.514 1.00 43.66 100 ALA A C 1
ATOM 791 O O . ALA A 1 100 ? 26.985 2.386 -47.854 1.00 43.66 100 ALA A O 1
ATOM 792 N N . ILE A 1 101 ? 24.751 2.266 -47.717 1.00 53.38 101 ILE A N 1
ATOM 793 C CA . ILE A 1 101 ? 24.607 1.141 -48.632 1.00 53.38 101 ILE A CA 1
ATOM 794 C C . ILE A 1 101 ? 24.619 1.760 -50.028 1.00 53.38 101 ILE A C 1
ATOM 796 O O . ILE A 1 101 ? 23.691 2.480 -50.397 1.00 53.38 101 ILE A O 1
ATOM 800 N N . GLU A 1 102 ? 25.702 1.547 -50.775 1.00 54.31 102 GLU A N 1
ATOM 801 C CA . GLU A 1 102 ? 25.786 1.947 -52.180 1.00 54.31 102 GLU A CA 1
ATOM 802 C C . GLU A 1 102 ? 24.586 1.372 -52.958 1.00 54.31 102 GLU A C 1
ATOM 804 O O . GLU A 1 102 ? 24.216 0.210 -52.748 1.00 54.31 102 GLU A O 1
ATOM 809 N N . PRO A 1 103 ? 23.945 2.150 -53.851 1.00 42.28 103 PRO A N 1
ATOM 810 C CA . PRO A 1 103 ? 22.789 1.671 -54.586 1.00 42.28 103 PRO A CA 1
ATOM 811 C C . PRO A 1 103 ? 23.231 0.592 -55.574 1.00 42.28 103 PRO A C 1
ATOM 813 O O . PRO A 1 103 ? 23.846 0.863 -56.605 1.00 42.28 103 PRO A O 1
ATOM 816 N N . ASN A 1 104 ? 22.888 -0.652 -55.253 1.00 44.44 104 ASN A N 1
ATOM 817 C CA . ASN A 1 104 ? 23.038 -1.786 -56.147 1.00 44.44 104 ASN A CA 1
ATOM 818 C C . ASN A 1 104 ? 21.991 -1.642 -57.266 1.00 44.44 104 ASN A C 1
ATOM 820 O O . ASN A 1 104 ? 20.825 -2.008 -57.101 1.00 44.44 104 ASN A O 1
ATOM 824 N N . LEU A 1 105 ? 22.386 -1.014 -58.377 1.00 47.75 105 LEU A N 1
ATOM 825 C CA . LEU A 1 105 ? 21.564 -0.865 -59.577 1.00 47.75 105 LEU A CA 1
ATOM 826 C C . LEU A 1 105 ? 21.281 -2.251 -60.167 1.00 47.75 105 LEU A C 1
ATOM 828 O O . LEU A 1 105 ? 22.056 -2.782 -60.958 1.00 47.75 105 LEU A O 1
ATOM 832 N N . THR A 1 106 ? 20.144 -2.830 -59.798 1.00 48.41 106 THR A N 1
ATOM 833 C CA . THR A 1 106 ? 19.548 -3.943 -60.537 1.00 48.41 106 THR A CA 1
ATOM 834 C C . THR A 1 106 ? 18.549 -3.365 -61.544 1.00 48.41 106 THR A C 1
ATOM 836 O O . THR A 1 106 ? 17.652 -2.619 -61.148 1.00 48.41 106 THR A O 1
ATOM 839 N N . PRO A 1 107 ? 18.679 -3.644 -62.856 1.00 44.22 107 PRO A N 1
ATOM 840 C CA . PRO A 1 107 ? 17.669 -3.239 -63.824 1.00 44.22 107 PRO A CA 1
ATOM 841 C C . PRO A 1 107 ? 16.398 -4.059 -63.586 1.00 44.22 107 PRO A C 1
ATOM 843 O O . PRO A 1 107 ? 16.432 -5.289 -63.625 1.00 44.22 107 PRO A O 1
ATOM 846 N N . SER A 1 108 ? 15.276 -3.379 -63.349 1.00 45.97 108 SER A N 1
ATOM 847 C CA . SER A 1 108 ? 13.960 -4.013 -63.271 1.00 45.97 108 SER A CA 1
ATOM 848 C C . SER A 1 108 ? 13.546 -4.502 -64.662 1.00 45.97 108 SER A C 1
ATOM 850 O O . SER A 1 108 ? 13.240 -3.706 -65.550 1.00 45.97 108 SER A O 1
ATOM 852 N N . LEU A 1 109 ? 13.567 -5.819 -64.868 1.00 52.97 109 LEU A N 1
ATOM 853 C CA . LEU A 1 109 ? 12.886 -6.473 -65.982 1.00 52.97 109 LEU A CA 1
ATOM 854 C C . LEU A 1 109 ? 11.409 -6.599 -65.616 1.00 52.97 109 LEU A C 1
ATOM 856 O O . LEU A 1 109 ? 11.070 -7.512 -64.875 1.00 52.97 109 LEU A O 1
ATOM 860 N N . LEU A 1 110 ? 10.563 -5.691 -66.111 1.00 44.50 110 LEU A N 1
ATOM 861 C CA . LEU A 1 110 ? 9.122 -5.901 -66.329 1.00 44.50 110 LEU A CA 1
ATOM 862 C C . LEU A 1 110 ? 8.510 -4.630 -66.943 1.00 44.50 110 LEU A C 1
ATOM 864 O O . LEU A 1 110 ? 8.144 -3.694 -66.240 1.00 44.50 110 LEU A O 1
ATOM 868 N N . SER A 1 111 ? 8.388 -4.604 -68.270 1.00 49.94 111 SER A N 1
ATOM 869 C CA . SER A 1 111 ? 7.358 -3.800 -68.945 1.00 49.94 111 SER A CA 1
ATOM 870 C C . SER A 1 111 ? 6.605 -4.672 -69.945 1.00 49.94 111 SER A C 1
ATOM 872 O O . SER A 1 111 ? 6.455 -4.333 -71.110 1.00 49.94 111 SER A O 1
ATOM 874 N N . ASP A 1 112 ? 6.131 -5.819 -69.460 1.00 50.97 112 ASP A N 1
ATOM 875 C CA . ASP A 1 112 ? 4.995 -6.477 -70.088 1.00 50.97 112 ASP A CA 1
ATOM 876 C C . ASP A 1 112 ? 3.717 -5.963 -69.418 1.00 50.97 112 ASP A C 1
ATOM 878 O O . ASP A 1 112 ? 3.613 -5.934 -68.191 1.00 50.97 112 ASP A O 1
ATOM 882 N N . TYR A 1 113 ? 2.761 -5.607 -70.277 1.00 47.19 113 TYR A N 1
ATOM 883 C CA . TYR A 1 113 ? 1.387 -5.156 -70.037 1.00 47.19 113 TYR A CA 1
ATOM 884 C C . TYR A 1 113 ? 1.146 -3.655 -69.823 1.00 47.19 113 TYR A C 1
ATOM 886 O O . TYR A 1 113 ? 1.197 -3.111 -68.723 1.00 47.19 113 TYR A O 1
ATOM 894 N N . SER A 1 114 ? 0.664 -3.014 -70.889 1.00 43.75 114 SER A N 1
ATOM 895 C CA . SER A 1 114 ? -0.724 -2.525 -70.883 1.00 43.75 114 SER A CA 1
ATOM 896 C C . SER A 1 114 ? -1.273 -2.427 -72.311 1.00 43.75 114 SER A C 1
ATOM 898 O O . SER A 1 114 ? -0.821 -1.625 -73.124 1.00 43.75 114 SER A O 1
ATOM 900 N N . ASP A 1 115 ? -2.254 -3.287 -72.593 1.00 48.25 115 ASP A N 1
ATOM 901 C CA . ASP A 1 115 ? -3.205 -3.176 -73.698 1.00 48.25 115 ASP A CA 1
ATOM 902 C C . ASP A 1 115 ? -3.842 -1.778 -73.757 1.00 48.25 115 ASP A C 1
ATOM 904 O O . ASP A 1 115 ? -4.124 -1.200 -72.712 1.00 48.25 115 ASP A O 1
ATOM 908 N N . TYR A 1 116 ? -4.125 -1.269 -74.964 1.00 44.09 116 TYR A N 1
ATOM 909 C CA . TYR A 1 116 ? -5.491 -0.945 -75.419 1.00 44.09 116 TYR A CA 1
ATOM 910 C C . TYR A 1 116 ? -5.503 -0.424 -76.879 1.00 44.09 116 TYR A C 1
ATOM 912 O O . TYR A 1 116 ? -5.028 0.665 -77.179 1.00 44.09 116 TYR A O 1
ATOM 920 N N . SER A 1 117 ? -6.114 -1.230 -77.760 1.00 47.03 117 SER A N 1
ATOM 921 C CA . SER A 1 117 ? -7.134 -0.889 -78.776 1.00 47.03 117 SER A CA 1
ATOM 922 C C . SER A 1 117 ? -6.983 0.336 -79.703 1.00 47.03 117 SER A C 1
ATOM 924 O O . SER A 1 117 ? -7.137 1.470 -79.271 1.00 47.03 117 SER A O 1
ATOM 926 N N . THR A 1 118 ? -6.955 0.089 -81.021 1.00 43.84 118 THR A N 1
ATOM 927 C CA . THR A 1 118 ? -7.832 0.726 -82.046 1.00 43.84 118 THR A CA 1
ATOM 928 C C . THR A 1 118 ? -7.810 -0.155 -83.309 1.00 43.84 118 THR A C 1
ATOM 930 O O . THR A 1 118 ? -6.749 -0.473 -83.826 1.00 43.84 118 THR A O 1
ATOM 933 N N . ALA A 1 119 ? -8.919 -0.817 -83.643 1.00 40.41 119 ALA A N 1
ATOM 934 C CA . ALA A 1 119 ? -9.979 -0.386 -84.566 1.00 40.41 119 ALA A CA 1
ATOM 935 C C . ALA A 1 119 ? -9.889 -1.194 -85.875 1.00 40.41 119 ALA A C 1
ATOM 937 O O . ALA A 1 119 ? -8.982 -1.009 -86.682 1.00 40.41 119 ALA A O 1
ATOM 938 N N . ILE A 1 120 ? -10.821 -2.138 -86.016 1.00 39.72 120 ILE A N 1
ATOM 939 C CA . ILE A 1 120 ? -11.123 -2.858 -87.251 1.00 39.72 120 ILE A CA 1
ATOM 940 C C . ILE A 1 120 ? -12.215 -2.042 -87.946 1.00 39.72 120 ILE A C 1
ATOM 942 O O . ILE A 1 120 ? -13.261 -1.831 -87.336 1.00 39.72 120 ILE A O 1
ATOM 946 N N . ASP A 1 121 ? -11.940 -1.595 -89.167 1.00 44.09 121 ASP A N 1
ATOM 947 C CA . ASP A 1 121 ? -12.877 -1.537 -90.297 1.00 44.09 121 ASP A CA 1
ATOM 948 C C . ASP A 1 121 ? -12.061 -1.643 -91.596 1.00 44.09 121 ASP A C 1
ATOM 950 O O . ASP A 1 121 ? -11.057 -0.902 -91.730 1.00 44.09 121 ASP A O 1
#

Secondary structure (DSSP, 8-state):
-----SHHHHHHHHHHH--HHHHHHHHHHHHHHHHHT--HHHHHHHHT-TTS-HHHHHHHTTS-HHHHHHHHHHHHHHHHHHHHHHHH-TT-S----------------------------